Protein AF-A0A0G2AS69-F1 (afdb_monomer_lite)

pLDDT: mean 84.57, std 13.88, range [40.75, 98.0]

Sequence (77 aa):
MTTFDVQEAWGELLAALHNREWRMVKELAAALRTHVKGGGTLPRIFAEDVELPEEFVRGCVLFDCELALQLAEANLS

Radius of gyration: 12.59 Å; chains: 1; bounding box: 28×24×40 Å

Structure (mmCIF, N/CA/C/O backbone):
data_AF-A0A0G2AS69-F1
#
_entry.id   AF-A0A0G2AS69-F1
#
loop_
_atom_site.group_PDB
_atom_site.id
_atom_site.type_symbol
_atom_site.label_atom_id
_atom_site.label_alt_id
_atom_site.label_comp_id
_atom_site.label_asym_id
_atom_site.label_entity_id
_atom_site.label_seq_id
_atom_site.pdbx_PDB_ins_code
_atom_site.Cartn_x
_atom_site.Cartn_y
_atom_site.Cartn_z
_atom_site.occupancy
_atom_site.B_iso_or_equiv
_atom_site.auth_seq_id
_atom_site.auth_comp_id
_atom_site.auth_asym_id
_atom_site.auth_atom_id
_atom_site.pdbx_PDB_model_num
ATOM 1 N N . MET A 1 1 ? 14.386 -17.766 4.005 1.00 40.75 1 MET A N 1
ATOM 2 C CA . MET A 1 1 ? 13.880 -16.448 3.571 1.00 40.75 1 MET A CA 1
ATOM 3 C C . MET A 1 1 ? 12.543 -16.707 2.912 1.00 40.75 1 MET A C 1
ATOM 5 O O . MET A 1 1 ? 12.528 -17.391 1.900 1.00 40.75 1 MET A O 1
ATOM 9 N N . THR A 1 2 ? 11.439 -16.299 3.531 1.00 50.38 2 THR A N 1
ATOM 10 C CA . THR A 1 2 ? 10.117 -16.330 2.894 1.00 50.38 2 THR A CA 1
ATOM 11 C C . THR A 1 2 ? 10.102 -15.261 1.806 1.00 50.38 2 THR A C 1
ATOM 13 O O . THR A 1 2 ? 10.416 -14.102 2.066 1.00 50.38 2 THR A O 1
ATOM 16 N N . THR A 1 3 ? 9.846 -15.663 0.567 1.00 60.06 3 THR A N 1
ATOM 17 C CA . THR A 1 3 ? 9.645 -14.751 -0.561 1.00 60.06 3 THR A CA 1
ATOM 18 C C . THR A 1 3 ? 8.398 -13.915 -0.287 1.00 60.06 3 THR A C 1
ATOM 20 O O . THR A 1 3 ? 7.329 -14.474 -0.077 1.00 60.06 3 THR A O 1
ATOM 23 N N . PHE A 1 4 ? 8.545 -12.591 -0.231 1.00 71.94 4 PHE A N 1
ATOM 24 C CA . PHE A 1 4 ? 7.412 -11.671 -0.156 1.00 71.94 4 PHE A CA 1
ATOM 25 C C . PHE A 1 4 ? 6.802 -11.563 -1.555 1.00 71.94 4 PHE A C 1
ATOM 27 O O . PHE A 1 4 ? 7.415 -10.971 -2.448 1.00 71.94 4 PHE A O 1
ATOM 34 N N . ASP A 1 5 ? 5.643 -12.186 -1.757 1.00 84.06 5 ASP A N 1
ATOM 35 C CA . ASP A 1 5 ? 4.896 -12.072 -3.005 1.00 84.06 5 ASP A CA 1
ATOM 36 C C . ASP A 1 5 ? 4.067 -10.783 -2.978 1.00 84.06 5 ASP A C 1
ATOM 38 O O . ASP A 1 5 ? 3.080 -10.643 -2.257 1.00 84.06 5 ASP A O 1
ATOM 42 N N . VAL A 1 6 ? 4.513 -9.800 -3.755 1.00 79.38 6 VAL A N 1
ATOM 43 C CA . VAL A 1 6 ? 3.904 -8.466 -3.807 1.00 79.38 6 VAL A CA 1
ATOM 44 C C . VAL A 1 6 ? 2.524 -8.510 -4.450 1.00 79.38 6 VAL A C 1
ATOM 46 O O . VAL A 1 6 ? 1.673 -7.693 -4.112 1.00 79.38 6 VAL A O 1
ATOM 49 N N . GLN A 1 7 ? 2.292 -9.441 -5.377 1.00 82.31 7 GLN A N 1
ATOM 50 C CA . GLN A 1 7 ? 1.009 -9.569 -6.054 1.00 82.31 7 GLN A CA 1
ATOM 51 C C . GLN A 1 7 ? -0.035 -10.178 -5.117 1.00 82.31 7 GLN A C 1
ATOM 53 O O . GLN A 1 7 ? -1.155 -9.671 -5.053 1.00 82.31 7 GLN A O 1
ATOM 58 N N . GLU A 1 8 ? 0.347 -11.200 -4.351 1.00 87.12 8 GLU A N 1
ATOM 59 C CA . GLU A 1 8 ? -0.493 -11.764 -3.290 1.00 87.12 8 GLU A CA 1
ATOM 60 C C . GLU A 1 8 ? -0.803 -10.709 -2.220 1.00 87.12 8 GLU A C 1
ATOM 62 O O . GLU A 1 8 ? -1.972 -10.406 -1.981 1.00 87.12 8 GLU A O 1
ATOM 67 N N . ALA A 1 9 ? 0.223 -10.046 -1.673 1.00 88.88 9 ALA A N 1
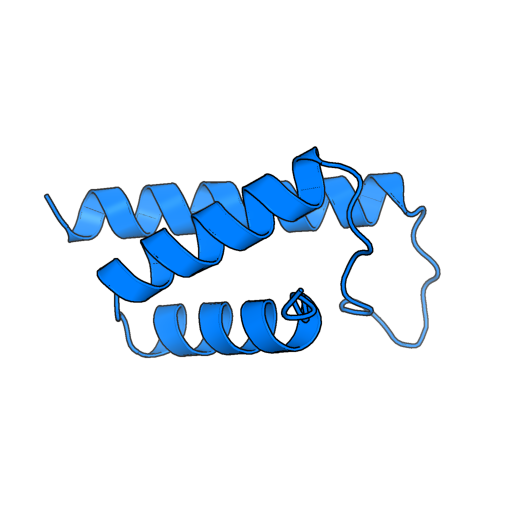ATOM 68 C CA . ALA A 1 9 ? 0.052 -9.014 -0.648 1.00 88.88 9 ALA A CA 1
ATOM 69 C C . ALA A 1 9 ? -0.813 -7.831 -1.127 1.00 88.88 9 ALA A C 1
ATOM 71 O O . ALA A 1 9 ? -1.570 -7.251 -0.347 1.00 88.88 9 ALA A O 1
ATOM 72 N N . TRP A 1 10 ? -0.733 -7.467 -2.411 1.00 87.44 10 TRP A N 1
ATOM 73 C CA . TRP A 1 10 ? -1.608 -6.450 -2.996 1.00 87.44 10 TRP A CA 1
ATOM 74 C C . TRP A 1 10 ? -3.062 -6.915 -3.085 1.00 87.44 10 TRP A C 1
ATOM 76 O O . TRP A 1 10 ? -3.973 -6.164 -2.736 1.00 87.44 10 TRP A O 1
ATOM 86 N N . GLY A 1 11 ? -3.292 -8.155 -3.524 1.00 88.25 11 GLY A N 1
ATOM 87 C CA . GLY A 1 11 ? -4.624 -8.758 -3.540 1.00 88.25 11 GLY A CA 1
ATOM 88 C C . GLY A 1 11 ? -5.249 -8.804 -2.144 1.00 88.25 11 GLY A C 1
ATOM 89 O O . GLY A 1 11 ? -6.406 -8.415 -1.972 1.00 88.25 11 GLY A O 1
ATOM 90 N N . GLU A 1 12 ? -4.466 -9.191 -1.138 1.00 93.19 12 GLU A N 1
ATOM 91 C CA . GLU A 1 12 ? -4.885 -9.187 0.265 1.00 93.19 12 GLU A CA 1
ATOM 92 C C . GLU A 1 12 ? -5.188 -7.776 0.776 1.00 93.19 12 GLU A C 1
ATOM 94 O O . GLU A 1 12 ? -6.183 -7.584 1.474 1.00 93.19 12 GLU A O 1
ATOM 99 N N . LEU A 1 13 ? -4.394 -6.767 0.395 1.00 92.69 13 LEU A N 1
ATOM 100 C CA . LEU A 1 13 ? -4.655 -5.376 0.773 1.00 92.69 13 LEU A CA 1
ATOM 101 C C . LEU A 1 13 ? -6.008 -4.903 0.226 1.00 92.69 13 LEU A C 1
ATOM 103 O O . LEU A 1 13 ? -6.787 -4.286 0.954 1.00 92.69 13 LEU A O 1
ATOM 107 N N . LEU A 1 14 ? -6.308 -5.208 -1.040 1.00 91.50 14 LEU A N 1
ATOM 108 C CA . LEU A 1 14 ? -7.588 -4.857 -1.658 1.00 91.50 14 LEU A CA 1
ATOM 109 C C . LEU A 1 14 ? -8.763 -5.562 -0.967 1.00 91.50 14 LEU A C 1
ATOM 111 O O . LEU A 1 14 ? -9.792 -4.931 -0.712 1.00 91.50 14 LEU A O 1
ATOM 115 N N . ALA A 1 15 ? -8.607 -6.842 -0.620 1.00 95.19 15 ALA A N 1
ATOM 116 C CA . ALA A 1 15 ? -9.612 -7.589 0.132 1.00 95.19 15 ALA A CA 1
ATOM 117 C C . ALA A 1 15 ? -9.824 -7.001 1.540 1.00 95.19 15 ALA A C 1
ATOM 119 O O . ALA A 1 15 ? -10.963 -6.765 1.942 1.00 95.19 15 ALA A O 1
ATOM 120 N N . ALA A 1 16 ? -8.742 -6.679 2.253 1.00 96.44 16 ALA A N 1
ATOM 121 C CA . ALA A 1 16 ? -8.786 -6.065 3.577 1.00 96.44 16 ALA A CA 1
ATOM 122 C C . ALA A 1 16 ? -9.474 -4.690 3.549 1.00 96.44 16 ALA A C 1
ATOM 124 O O . ALA A 1 16 ? -10.287 -4.381 4.423 1.00 96.44 16 ALA A O 1
ATOM 125 N N . LEU A 1 17 ? -9.189 -3.870 2.528 1.00 94.88 17 LEU A N 1
ATOM 126 C CA . LEU A 1 17 ? -9.856 -2.584 2.301 1.00 94.88 17 LEU A CA 1
ATOM 127 C C . LEU A 1 17 ? -11.358 -2.772 2.064 1.00 94.88 17 LEU A C 1
ATOM 129 O O . LEU A 1 17 ? -12.166 -2.057 2.660 1.00 94.88 17 LEU A O 1
ATOM 133 N N . HIS A 1 18 ? -11.740 -3.749 1.237 1.00 95.88 18 HIS A N 1
ATOM 134 C CA . HIS A 1 18 ? -13.142 -4.071 0.974 1.00 95.88 18 HIS A CA 1
ATOM 135 C C . HIS A 1 18 ? -13.881 -4.510 2.247 1.00 95.88 18 HIS A C 1
ATOM 137 O O . HIS A 1 18 ? -14.972 -4.015 2.537 1.00 95.88 18 HIS A O 1
ATOM 143 N N . ASN A 1 19 ? -13.255 -5.380 3.041 1.00 97.56 19 ASN A N 1
ATOM 144 C CA . ASN A 1 19 ? -13.810 -5.921 4.282 1.00 97.56 19 ASN A CA 1
ATOM 145 C C . ASN A 1 19 ? -13.676 -4.974 5.485 1.00 97.56 19 ASN A C 1
ATOM 147 O O . ASN A 1 19 ? -14.182 -5.2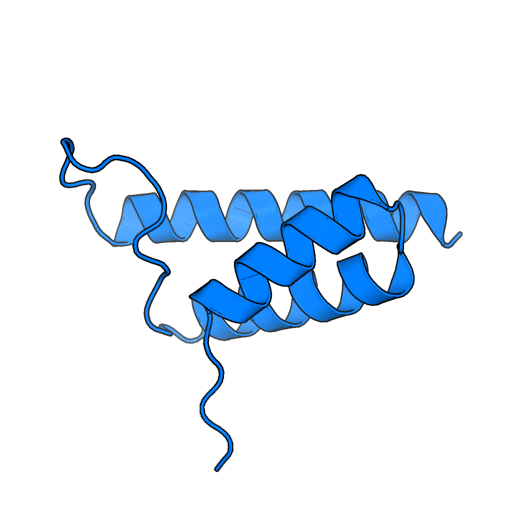85 6.563 1.00 97.56 19 ASN A O 1
ATOM 151 N N . ARG A 1 20 ? -13.031 -3.808 5.316 1.00 96.56 20 ARG A N 1
ATOM 152 C CA . ARG A 1 20 ? -12.761 -2.826 6.382 1.00 96.56 20 ARG A CA 1
ATOM 153 C C . ARG A 1 20 ? -11.939 -3.402 7.541 1.00 96.56 20 ARG A C 1
ATOM 155 O O . ARG A 1 20 ? -12.111 -3.027 8.700 1.00 96.56 20 ARG A O 1
ATOM 162 N N . GLU A 1 21 ? -11.018 -4.308 7.239 1.00 98.00 21 GLU A N 1
ATOM 163 C CA . GLU A 1 21 ? -10.135 -4.951 8.213 1.00 98.00 21 GLU A CA 1
ATOM 164 C C . GLU A 1 21 ? -8.936 -4.041 8.517 1.00 98.00 21 GLU A C 1
ATOM 166 O O . GLU A 1 21 ? -7.798 -4.312 8.142 1.00 98.00 21 GLU A O 1
ATOM 171 N N . TRP A 1 22 ? -9.183 -2.911 9.187 1.00 97.31 22 TRP A N 1
ATOM 172 C CA . TRP A 1 22 ? -8.242 -1.781 9.240 1.00 97.31 22 TRP A CA 1
ATOM 173 C C . TRP A 1 22 ? -6.861 -2.093 9.831 1.00 97.31 22 TRP A C 1
ATOM 175 O O . TRP A 1 22 ? -5.873 -1.491 9.416 1.00 97.31 22 TRP A O 1
ATOM 185 N N . ARG A 1 23 ? -6.751 -3.052 10.762 1.00 97.25 23 ARG A N 1
ATOM 186 C CA . ARG A 1 23 ? -5.436 -3.511 11.253 1.00 97.25 23 ARG A CA 1
ATOM 187 C C . ARG A 1 23 ? -4.638 -4.204 10.148 1.00 97.25 23 ARG A C 1
ATOM 189 O O . ARG A 1 23 ? -3.477 -3.869 9.947 1.00 97.25 23 ARG A O 1
ATOM 196 N N . MET A 1 24 ? -5.290 -5.092 9.401 1.00 96.81 24 MET A N 1
ATOM 197 C CA . MET A 1 24 ? -4.684 -5.818 8.287 1.00 96.81 24 MET A CA 1
ATOM 198 C C . MET A 1 24 ? -4.343 -4.871 7.132 1.00 96.81 24 MET A C 1
ATOM 200 O O . MET A 1 24 ? -3.244 -4.942 6.593 1.00 96.81 24 MET A O 1
ATOM 204 N N . VAL A 1 25 ? -5.219 -3.901 6.833 1.00 97.31 25 VAL A N 1
ATOM 205 C CA . VAL A 1 25 ? -4.924 -2.811 5.882 1.00 97.31 25 VAL A CA 1
ATOM 206 C C . VAL A 1 25 ? -3.639 -2.083 6.279 1.00 97.31 25 VAL A C 1
ATOM 208 O O . VAL A 1 25 ? -2.760 -1.892 5.441 1.00 97.31 25 VAL A O 1
ATOM 211 N N . LYS A 1 26 ? -3.499 -1.702 7.557 1.00 96.88 26 LYS A N 1
ATOM 212 C CA . LYS A 1 26 ? -2.311 -0.993 8.048 1.00 96.88 26 LYS A CA 1
ATOM 213 C C . LYS A 1 26 ? -1.037 -1.825 7.890 1.00 96.88 26 LYS A C 1
ATOM 215 O O . LYS A 1 26 ? -0.020 -1.300 7.440 1.00 96.88 26 LYS A O 1
ATOM 220 N N . GLU A 1 27 ? -1.086 -3.100 8.262 1.00 95.94 27 GLU A N 1
ATOM 221 C CA . GLU A 1 27 ? 0.057 -4.016 8.189 1.00 95.94 27 GLU A CA 1
ATOM 222 C C . GLU A 1 27 ? 0.487 -4.280 6.739 1.00 95.94 27 GLU A C 1
ATOM 224 O O . GLU A 1 27 ? 1.657 -4.081 6.400 1.00 95.94 27 GLU A O 1
ATOM 229 N N . LEU A 1 28 ? -0.458 -4.638 5.865 1.00 94.38 28 LEU A N 1
ATOM 230 C CA . LEU A 1 28 ? -0.194 -4.933 4.455 1.00 94.38 28 LEU A CA 1
ATOM 231 C C . LEU A 1 28 ? 0.302 -3.699 3.697 1.00 94.38 28 LEU A C 1
ATOM 233 O O . LEU A 1 28 ? 1.317 -3.771 3.001 1.00 94.38 28 LEU A O 1
ATOM 237 N N . ALA A 1 29 ? -0.346 -2.543 3.878 1.00 94.50 29 ALA A N 1
ATOM 238 C CA . ALA A 1 29 ? 0.074 -1.303 3.229 1.00 94.50 29 ALA A CA 1
ATOM 239 C C . ALA A 1 29 ? 1.474 -0.860 3.692 1.00 94.50 29 ALA A C 1
ATOM 241 O O . ALA A 1 29 ? 2.282 -0.409 2.878 1.00 94.50 29 ALA A O 1
ATOM 242 N N . ALA A 1 30 ? 1.813 -1.034 4.976 1.00 94.50 30 ALA A N 1
ATOM 243 C CA . ALA A 1 30 ? 3.155 -0.745 5.479 1.00 94.50 30 ALA A CA 1
ATOM 244 C C . ALA A 1 30 ? 4.216 -1.687 4.885 1.00 94.50 30 ALA A C 1
ATOM 246 O O . ALA A 1 30 ? 5.304 -1.225 4.514 1.00 94.50 30 ALA A O 1
ATOM 247 N N . ALA A 1 31 ? 3.909 -2.984 4.777 1.00 92.06 31 ALA A N 1
ATOM 248 C CA . ALA A 1 31 ? 4.803 -3.986 4.201 1.00 92.06 31 ALA A CA 1
ATOM 249 C C . ALA A 1 31 ? 5.067 -3.715 2.713 1.00 92.06 31 ALA A C 1
ATOM 251 O O . ALA A 1 31 ? 6.225 -3.578 2.308 1.00 92.06 31 ALA A O 1
ATOM 252 N N . LEU A 1 32 ? 4.004 -3.529 1.925 1.00 90.12 32 LEU A N 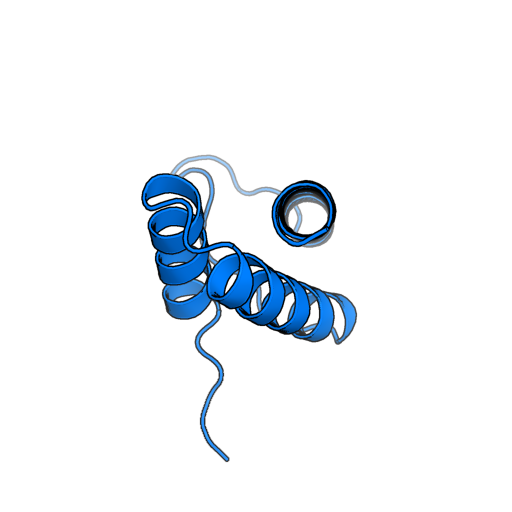1
ATOM 253 C CA . LEU A 1 32 ? 4.076 -3.193 0.502 1.00 90.12 32 LEU A CA 1
ATOM 254 C C . LEU A 1 32 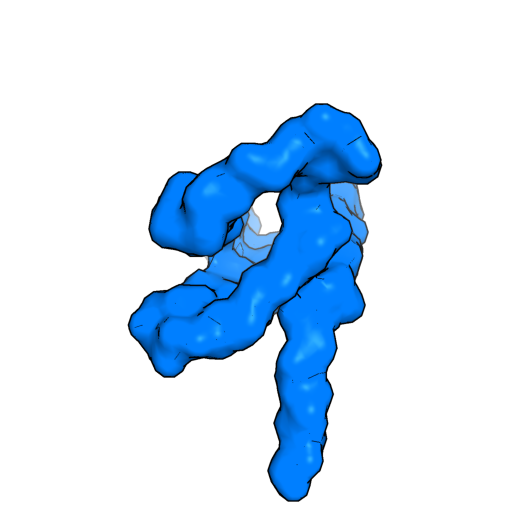? 4.861 -1.902 0.274 1.00 90.12 32 LEU A C 1
ATOM 256 O O . LEU A 1 32 ? 5.821 -1.886 -0.495 1.00 90.12 32 LEU A O 1
ATOM 260 N N . ARG A 1 33 ? 4.538 -0.833 1.010 1.00 92.06 33 ARG A N 1
ATOM 261 C CA . ARG A 1 33 ? 5.269 0.435 0.928 1.00 92.06 33 ARG A CA 1
ATOM 262 C C . ARG A 1 33 ? 6.761 0.258 1.197 1.00 92.06 33 ARG A C 1
ATOM 264 O O . ARG A 1 33 ? 7.585 0.840 0.495 1.00 92.06 33 ARG A O 1
ATOM 271 N N . THR A 1 34 ? 7.114 -0.504 2.231 1.00 91.88 34 THR A N 1
ATOM 272 C CA . THR A 1 34 ? 8.513 -0.744 2.614 1.00 91.88 34 THR A CA 1
ATOM 273 C C . THR A 1 34 ? 9.253 -1.514 1.525 1.00 91.88 34 THR A C 1
ATOM 275 O O . THR A 1 34 ? 10.336 -1.095 1.119 1.00 91.88 34 THR A O 1
ATOM 278 N N . HIS A 1 35 ? 8.646 -2.579 0.996 1.00 88.62 35 HIS A N 1
ATOM 279 C CA . HIS A 1 35 ? 9.199 -3.364 -0.111 1.00 88.62 35 HIS A CA 1
ATOM 280 C C . HIS A 1 35 ? 9.442 -2.502 -1.354 1.00 88.62 35 HIS A C 1
ATOM 282 O O . HIS A 1 35 ? 10.525 -2.516 -1.939 1.00 88.62 35 HIS A O 1
ATOM 288 N N . VAL A 1 36 ? 8.460 -1.677 -1.715 1.00 86.50 36 VAL A N 1
ATOM 289 C CA . VAL A 1 36 ? 8.520 -0.815 -2.897 1.00 86.50 36 VAL A CA 1
ATOM 290 C C . VAL A 1 36 ? 9.548 0.311 -2.734 1.00 86.50 36 VAL A C 1
ATOM 292 O O . VAL A 1 36 ? 10.296 0.589 -3.672 1.00 86.50 36 VAL A O 1
ATOM 295 N N . LYS A 1 37 ? 9.660 0.932 -1.550 1.00 87.81 37 LYS A N 1
ATOM 296 C CA . LYS A 1 37 ? 10.734 1.906 -1.254 1.00 87.81 37 LYS A CA 1
ATOM 297 C C . LYS A 1 37 ? 12.122 1.253 -1.277 1.00 87.81 37 LYS A C 1
ATOM 299 O O . LYS A 1 37 ? 13.089 1.911 -1.643 1.00 87.81 37 LYS A O 1
ATOM 304 N N . GLY A 1 38 ? 12.216 -0.032 -0.935 1.00 87.00 38 GLY A N 1
ATOM 305 C CA . GLY A 1 38 ? 13.451 -0.821 -0.970 1.00 87.00 38 GLY A CA 1
ATOM 306 C C . GLY A 1 38 ? 13.906 -1.271 -2.364 1.00 87.00 38 GLY A C 1
ATOM 307 O O . GLY A 1 38 ? 14.861 -2.036 -2.457 1.00 87.00 38 GLY A O 1
ATOM 308 N N . GLY A 1 39 ? 13.239 -0.839 -3.441 1.00 83.75 39 GLY A N 1
ATOM 309 C CA . GLY A 1 39 ? 13.566 -1.267 -4.807 1.00 83.75 39 GLY A CA 1
ATOM 310 C C . GLY A 1 39 ? 13.008 -2.645 -5.170 1.00 83.75 39 GLY A C 1
ATOM 311 O O . GLY A 1 39 ? 13.397 -3.216 -6.184 1.00 83.75 39 GLY A O 1
ATOM 312 N N . GLY A 1 40 ? 12.084 -3.181 -4.369 1.00 80.06 40 GLY A N 1
ATOM 313 C CA . GLY A 1 40 ? 11.437 -4.456 -4.640 1.00 80.06 40 GLY A CA 1
ATOM 314 C C . GLY A 1 40 ? 10.676 -4.464 -5.969 1.00 80.06 40 GLY A C 1
ATOM 315 O O . GLY A 1 40 ? 10.212 -3.416 -6.438 1.00 80.06 40 GLY A O 1
ATOM 316 N N . THR A 1 41 ? 10.570 -5.654 -6.569 1.00 77.31 41 THR A N 1
ATOM 317 C CA . THR A 1 41 ? 9.813 -5.898 -7.804 1.00 77.31 41 THR A CA 1
ATOM 318 C C . THR A 1 41 ? 8.352 -5.530 -7.601 1.00 77.31 41 THR A C 1
ATOM 320 O O . THR A 1 41 ? 7.772 -5.849 -6.567 1.00 77.31 41 THR A O 1
ATOM 323 N N . LEU A 1 42 ? 7.770 -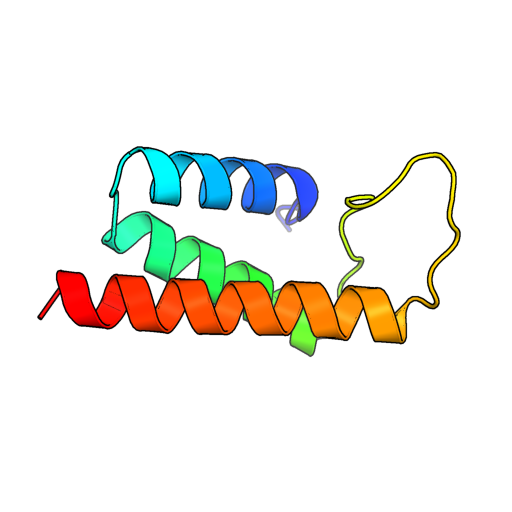4.844 -8.576 1.00 73.75 42 LEU A N 1
ATOM 324 C CA . LEU A 1 42 ? 6.390 -4.386 -8.513 1.00 73.75 42 LEU A CA 1
ATOM 325 C C . LEU A 1 42 ? 5.432 -5.454 -9.041 1.00 73.75 42 LEU A C 1
ATOM 327 O O . LEU A 1 42 ? 5.833 -6.280 -9.867 1.00 73.75 42 LEU A O 1
ATOM 331 N N . PRO A 1 43 ? 4.162 -5.428 -8.610 1.00 65.50 43 PRO A N 1
ATOM 332 C CA . PRO A 1 43 ? 3.149 -6.256 -9.231 1.00 65.50 43 PRO A CA 1
ATOM 333 C C . PRO A 1 43 ? 3.026 -5.919 -10.723 1.00 65.50 43 PRO A C 1
ATOM 335 O O . PRO A 1 43 ? 3.047 -4.743 -11.091 1.00 65.50 43 PRO A O 1
ATOM 338 N N . ARG A 1 44 ? 2.787 -6.922 -11.578 1.00 66.25 44 ARG A N 1
ATOM 339 C CA . ARG A 1 44 ? 2.169 -6.698 -12.899 1.00 66.25 44 ARG A CA 1
ATOM 340 C C . ARG A 1 44 ? 0.691 -6.392 -12.693 1.00 66.25 44 ARG A C 1
ATOM 342 O O . ARG A 1 44 ? -0.186 -7.192 -12.994 1.00 66.25 44 ARG A O 1
ATOM 349 N N . ILE A 1 45 ? 0.416 -5.264 -12.072 1.00 60.88 45 ILE A N 1
ATOM 350 C CA . ILE A 1 45 ? -0.932 -4.752 -11.910 1.00 60.88 45 ILE A CA 1
ATOM 351 C C . ILE A 1 45 ? -0.946 -3.485 -12.751 1.00 60.88 45 ILE A C 1
ATOM 353 O O . ILE A 1 45 ? 0.039 -2.755 -12.764 1.00 60.88 45 ILE A O 1
ATOM 357 N N . PHE A 1 46 ? -2.039 -3.274 -13.474 1.00 53.34 46 PHE A N 1
ATOM 358 C CA . PHE A 1 46 ? -2.281 -2.195 -14.438 1.00 53.34 46 PHE A CA 1
ATOM 359 C C . PHE A 1 46 ? -1.907 -2.528 -15.894 1.00 53.34 46 PHE A C 1
ATOM 361 O O . PHE A 1 46 ? -0.785 -2.344 -16.345 1.00 53.34 46 PHE A O 1
ATOM 368 N N . ALA A 1 47 ? -2.963 -2.948 -16.602 1.00 48.59 47 ALA A N 1
ATOM 369 C CA . ALA A 1 47 ? -3.166 -2.974 -18.049 1.00 48.59 47 ALA A CA 1
ATOM 370 C C . ALA A 1 47 ? -2.306 -3.958 -18.857 1.00 48.59 47 ALA A C 1
ATOM 372 O O . ALA A 1 47 ? -1.136 -3.723 -19.130 1.00 48.59 47 ALA A O 1
ATOM 373 N N . GLU A 1 48 ? -2.961 -5.007 -19.359 1.00 53.03 48 GLU A N 1
ATOM 374 C CA . GLU A 1 48 ? -2.420 -5.953 -20.347 1.00 53.03 48 GLU A CA 1
ATOM 375 C C . GLU A 1 48 ? -1.991 -5.288 -21.678 1.00 53.03 48 GLU A C 1
ATOM 377 O O . GLU A 1 48 ? -1.371 -5.953 -22.500 1.00 53.03 48 GLU A O 1
ATOM 382 N N . ASP A 1 49 ? -2.228 -3.978 -21.862 1.00 54.75 49 ASP A N 1
ATOM 383 C CA . ASP A 1 49 ? -2.038 -3.270 -23.137 1.00 54.75 49 ASP A CA 1
ATOM 384 C C . ASP A 1 49 ? -1.160 -1.998 -23.077 1.00 54.75 49 ASP A C 1
ATOM 386 O O . ASP A 1 49 ? -0.923 -1.379 -24.117 1.00 54.75 49 ASP A O 1
ATOM 390 N N . VAL A 1 50 ? -0.663 -1.567 -21.904 1.00 59.41 50 VAL A N 1
ATOM 391 C CA . VAL A 1 50 ? 0.188 -0.359 -21.793 1.00 59.41 50 VAL A CA 1
ATOM 392 C C . VAL A 1 50 ? 1.425 -0.635 -20.944 1.00 59.41 50 VAL A C 1
ATOM 394 O O . VAL A 1 50 ? 1.348 -0.731 -19.722 1.00 59.41 50 VAL A O 1
ATOM 397 N N . GLU A 1 51 ? 2.593 -0.687 -21.588 1.00 68.56 51 GLU A N 1
ATOM 398 C CA . GLU A 1 51 ? 3.877 -0.676 -20.884 1.00 68.56 51 GLU A CA 1
ATOM 399 C C . GLU A 1 51 ? 4.113 0.711 -20.268 1.00 68.56 51 GLU A C 1
ATOM 401 O O . GLU A 1 51 ? 4.492 1.669 -20.944 1.00 68.56 51 GLU A O 1
ATOM 406 N N . LEU A 1 52 ? 3.863 0.830 -18.964 1.00 73.69 52 LEU A N 1
ATOM 407 C CA . LEU A 1 52 ? 4.228 2.012 -18.189 1.00 73.69 52 LEU A CA 1
ATOM 408 C C . LEU A 1 52 ? 5.687 1.897 -17.715 1.00 73.69 52 LEU A C 1
ATOM 410 O O . LEU A 1 52 ? 6.109 0.808 -17.315 1.00 73.69 52 LEU A O 1
ATOM 414 N N . PRO A 1 53 ? 6.463 3.001 -17.694 1.00 82.19 53 PRO A N 1
ATOM 415 C CA . PRO A 1 53 ? 7.791 3.004 -17.086 1.00 82.19 53 PRO A CA 1
ATOM 416 C C . PRO A 1 53 ? 7.738 2.511 -15.635 1.00 82.19 53 PRO A C 1
ATOM 418 O O . PRO A 1 53 ? 6.851 2.908 -14.879 1.00 82.19 53 PRO A O 1
ATOM 421 N N . GLU A 1 54 ? 8.709 1.693 -15.219 1.00 79.69 54 GLU A N 1
ATOM 422 C CA . GLU A 1 54 ? 8.720 1.084 -13.879 1.00 79.69 54 GLU A CA 1
ATOM 423 C C . GLU A 1 54 ? 8.625 2.130 -12.756 1.00 79.69 54 GLU A C 1
ATOM 425 O O . GLU A 1 54 ? 7.910 1.935 -11.776 1.00 79.69 54 GLU A O 1
ATOM 430 N N . GLU A 1 55 ? 9.290 3.278 -12.914 1.00 82.94 55 GLU A N 1
ATOM 431 C CA . GLU A 1 55 ? 9.232 4.387 -11.954 1.00 82.94 55 GLU A CA 1
ATOM 432 C C . GLU A 1 55 ? 7.819 4.959 -11.790 1.00 82.94 55 GLU A C 1
ATOM 434 O O . GLU A 1 55 ? 7.425 5.338 -10.685 1.00 82.94 55 GLU A O 1
ATOM 439 N N . PHE A 1 56 ? 7.033 4.982 -12.869 1.00 83.75 56 PHE A N 1
ATOM 440 C CA . PHE A 1 56 ? 5.650 5.442 -12.829 1.00 83.75 56 PHE A CA 1
ATOM 441 C C . PHE A 1 56 ? 4.774 4.455 -12.052 1.00 83.75 56 PHE A C 1
ATOM 443 O O . PHE A 1 56 ? 4.066 4.855 -11.128 1.00 83.75 56 PHE A O 1
ATOM 450 N N . VAL A 1 57 ? 4.893 3.156 -12.354 1.00 80.44 57 VAL A N 1
ATOM 451 C CA . VAL A 1 57 ? 4.194 2.092 -11.612 1.00 80.44 57 VAL A CA 1
ATOM 452 C C . VAL A 1 57 ? 4.574 2.144 -10.131 1.00 80.44 57 VAL A C 1
ATOM 454 O O . VAL A 1 57 ? 3.709 2.059 -9.260 1.00 80.44 57 VAL A O 1
ATOM 457 N N . ARG A 1 58 ? 5.861 2.369 -9.831 1.00 84.75 58 ARG A N 1
ATOM 458 C CA . ARG A 1 58 ? 6.368 2.515 -8.461 1.00 84.75 58 ARG A CA 1
ATOM 459 C C . ARG A 1 58 ? 5.672 3.659 -7.732 1.00 84.75 58 ARG A C 1
ATOM 461 O O . ARG A 1 58 ? 5.239 3.483 -6.596 1.00 84.75 58 ARG A O 1
ATOM 468 N N . GLY A 1 59 ? 5.558 4.813 -8.389 1.00 85.19 59 GLY A N 1
ATOM 469 C CA . GLY A 1 59 ? 4.865 5.984 -7.861 1.00 85.19 59 GLY A CA 1
ATOM 470 C C . GLY A 1 59 ? 3.402 5.698 -7.516 1.00 85.19 59 GLY A C 1
ATOM 471 O O . GLY A 1 59 ? 2.975 6.018 -6.408 1.00 85.19 59 GLY A O 1
ATOM 472 N N . CYS A 1 60 ? 2.661 5.046 -8.416 1.00 85.12 60 CYS A N 1
ATOM 473 C CA . CYS A 1 60 ? 1.260 4.674 -8.192 1.00 85.12 60 CYS A CA 1
ATOM 474 C C . CYS A 1 60 ? 1.095 3.736 -6.990 1.00 85.12 60 CYS A C 1
ATOM 476 O O . CYS A 1 60 ? 0.319 4.024 -6.083 1.00 85.12 60 CYS A O 1
ATOM 478 N N . VAL A 1 61 ? 1.887 2.661 -6.936 1.00 84.50 61 VAL A N 1
ATOM 479 C CA . VAL A 1 61 ? 1.835 1.685 -5.836 1.00 84.50 61 VAL A CA 1
ATOM 480 C C . VAL A 1 61 ? 2.150 2.352 -4.492 1.00 84.50 61 VAL A C 1
ATOM 482 O O . VAL A 1 61 ? 1.486 2.079 -3.491 1.00 84.50 61 VAL A O 1
ATOM 485 N N . LEU A 1 62 ? 3.138 3.255 -4.451 1.00 88.12 62 LEU A N 1
ATOM 486 C CA . LEU A 1 62 ? 3.464 4.007 -3.236 1.00 88.12 62 LEU A CA 1
ATOM 487 C C . LEU A 1 62 ? 2.333 4.941 -2.808 1.00 88.12 62 LEU A C 1
ATOM 489 O O . LEU A 1 62 ? 2.034 5.003 -1.617 1.00 88.12 62 LEU A O 1
ATOM 493 N N . PHE A 1 63 ? 1.718 5.651 -3.753 1.00 89.69 63 PHE A N 1
ATOM 494 C CA . PHE A 1 63 ? 0.599 6.546 -3.476 1.00 89.69 63 PHE A CA 1
ATOM 495 C C . PHE A 1 63 ? -0.578 5.795 -2.842 1.00 89.69 63 PHE 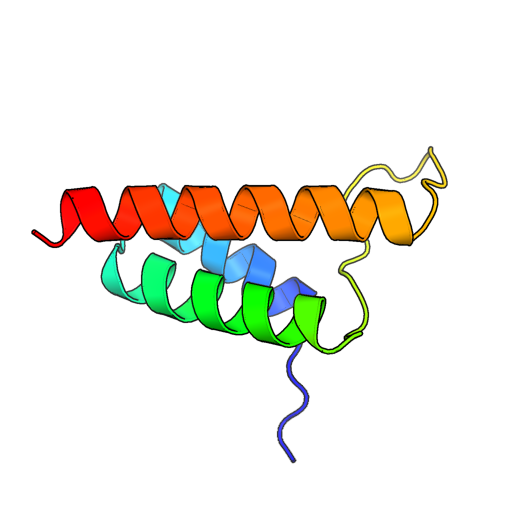A C 1
ATOM 497 O O . PHE A 1 63 ? -1.054 6.177 -1.773 1.00 89.69 63 PHE A O 1
ATOM 504 N N . ASP A 1 64 ? -0.983 4.684 -3.452 1.00 89.88 64 ASP A N 1
ATOM 505 C CA . ASP A 1 64 ? -2.068 3.830 -2.968 1.00 89.88 64 ASP A CA 1
ATOM 506 C C . ASP A 1 64 ? -1.778 3.263 -1.569 1.00 89.88 64 ASP A C 1
ATOM 508 O O . ASP A 1 64 ? -2.654 3.261 -0.701 1.00 89.88 64 ASP A O 1
ATOM 512 N N . CYS A 1 65 ? -0.535 2.837 -1.305 1.00 92.12 65 CYS A N 1
ATOM 513 C CA . CYS A 1 65 ? -0.140 2.368 0.026 1.00 92.12 65 CYS A CA 1
ATOM 514 C C . CYS A 1 65 ? -0.240 3.475 1.085 1.00 92.12 65 CYS A C 1
ATOM 516 O O . CYS A 1 65 ? -0.724 3.222 2.187 1.00 92.12 65 CYS A O 1
ATOM 518 N N . GLU A 1 66 ? 0.224 4.693 0.788 1.00 95.38 66 GLU A N 1
ATOM 519 C CA . GLU A 1 66 ? 0.138 5.807 1.744 1.00 95.38 66 GLU A CA 1
ATOM 520 C C . GLU A 1 66 ? -1.327 6.200 2.000 1.00 95.38 66 GLU A C 1
ATOM 522 O O . GLU A 1 66 ? -1.699 6.457 3.146 1.00 95.38 66 GLU A O 1
ATOM 527 N N . LEU A 1 67 ? -2.186 6.172 0.974 1.00 95.50 67 LEU A N 1
ATOM 528 C CA . LEU A 1 67 ? -3.621 6.411 1.138 1.00 95.50 67 LEU A CA 1
ATOM 529 C C . LEU A 1 67 ? -4.279 5.340 2.024 1.00 95.50 67 LEU A C 1
ATOM 531 O O . LEU A 1 67 ? -5.036 5.670 2.938 1.00 95.50 67 LEU A O 1
ATOM 535 N N . ALA A 1 68 ? -3.969 4.062 1.793 1.00 95.38 68 ALA A N 1
ATOM 536 C CA . ALA A 1 68 ? -4.477 2.960 2.607 1.00 95.38 68 ALA A CA 1
ATOM 537 C C . ALA A 1 68 ? -4.042 3.078 4.079 1.00 95.38 68 ALA A C 1
ATOM 539 O O . ALA A 1 68 ? -4.845 2.834 4.982 1.00 95.38 68 ALA A O 1
ATOM 540 N N . LEU A 1 69 ? -2.802 3.512 4.334 1.00 96.38 69 LEU A N 1
ATOM 541 C CA . LEU A 1 69 ? -2.303 3.773 5.687 1.00 96.38 69 LEU A CA 1
ATOM 542 C C . LEU A 1 69 ? -3.081 4.893 6.379 1.00 96.38 69 LEU A C 1
ATOM 544 O O . LEU A 1 69 ? -3.524 4.704 7.511 1.00 96.38 69 LEU A O 1
ATOM 548 N N . GLN A 1 70 ? -3.298 6.022 5.700 1.00 96.44 70 GLN A N 1
ATOM 549 C CA . GLN A 1 70 ? -4.076 7.140 6.245 1.00 96.44 70 GLN A CA 1
ATOM 550 C C . GLN A 1 70 ? -5.516 6.726 6.572 1.00 96.44 70 GLN A C 1
ATOM 552 O O . GLN A 1 70 ? -6.038 7.066 7.635 1.00 96.44 70 GLN A O 1
ATOM 557 N N . LEU A 1 71 ? -6.151 5.952 5.686 1.00 96.38 71 LEU A N 1
ATOM 558 C CA . LEU A 1 71 ? -7.493 5.413 5.915 1.00 96.38 71 LEU A CA 1
ATOM 559 C C . LEU A 1 71 ? -7.534 4.484 7.131 1.00 96.38 71 LEU A C 1
ATOM 561 O O . LEU A 1 71 ? -8.435 4.603 7.962 1.00 96.38 71 LEU A O 1
ATOM 565 N N . ALA A 1 72 ? -6.563 3.581 7.257 1.00 97.00 72 ALA A N 1
ATOM 566 C CA . ALA A 1 72 ? -6.485 2.680 8.397 1.00 97.00 72 ALA A CA 1
ATOM 567 C C . ALA A 1 72 ? -6.254 3.438 9.711 1.00 97.00 72 ALA A C 1
ATOM 569 O O . ALA A 1 72 ? -6.890 3.126 10.713 1.00 97.00 72 ALA A O 1
ATOM 570 N N . GLU A 1 73 ? -5.386 4.452 9.719 1.00 96.31 73 GLU A N 1
ATOM 571 C CA . GLU A 1 73 ? -5.136 5.283 10.900 1.00 96.31 73 GLU A CA 1
ATOM 572 C C . GLU A 1 73 ? -6.392 6.021 11.359 1.00 96.31 73 GLU A C 1
ATOM 574 O O . GLU A 1 73 ? -6.714 5.964 12.543 1.00 96.31 73 GLU A O 1
ATOM 579 N N . ALA A 1 74 ? -7.145 6.615 10.431 1.00 96.38 74 ALA A N 1
ATOM 580 C CA . ALA A 1 74 ? -8.386 7.323 10.742 1.00 96.38 74 ALA A CA 1
ATOM 581 C C . ALA A 1 74 ? -9.501 6.422 11.309 1.00 96.38 74 ALA A C 1
ATOM 583 O O . ALA A 1 74 ? -10.413 6.920 11.963 1.00 96.38 74 ALA A O 1
ATOM 584 N N . ASN A 1 75 ? -9.462 5.111 11.043 1.00 96.19 75 ASN A N 1
ATOM 585 C CA . ASN A 1 75 ? -10.480 4.153 11.498 1.00 96.19 75 ASN A CA 1
ATOM 586 C C . ASN A 1 75 ? -10.035 3.290 12.692 1.00 96.19 75 ASN A C 1
ATOM 588 O O . ASN A 1 75 ? -10.823 2.490 13.197 1.00 96.19 75 ASN A O 1
ATOM 592 N N . LEU A 1 76 ? -8.776 3.406 13.118 1.00 93.81 76 LEU A N 1
ATOM 593 C CA . LEU A 1 76 ? -8.236 2.706 14.289 1.00 93.81 76 LEU A CA 1
ATOM 594 C C . LEU A 1 76 ? -8.104 3.618 15.517 1.00 93.81 76 LEU A C 1
ATOM 596 O O . LEU A 1 76 ? -7.856 3.103 16.610 1.00 93.81 76 LEU A O 1
ATOM 600 N N . SER A 1 77 ? -8.228 4.934 15.324 1.00 75.88 77 SER A N 1
ATOM 601 C CA . SER A 1 77 ? -8.268 5.968 16.366 1.00 75.88 77 SER A CA 1
ATOM 602 C C . SER A 1 77 ? -9.581 6.018 17.138 1.00 75.88 77 SER A C 1
ATOM 604 O O . SER A 1 77 ? -10.644 5.874 16.494 1.00 75.88 77 SER A O 1
#

Foldseek 3Di:
DDDDDLQVLVVQLVVCVVVVVLVSVQVSLVVNLVCLVVVHDHDPPDDPPDDDDPVVSSVVSNVVSVVSNVVSVVVVD

Secondary structure (DSSP, 8-state):
-----HHHHHHHHHHHHHHT-HHHHHHHHHHHHHHHHTTPPPP--S-TT----HHHHHHHHHHHHHHHHHHHHHHH-